Protein AF-A0A9E1S7Y6-F1 (afdb_monomer_lite)

Foldseek 3Di:
DPPPVVVVVVVLVVLVVLLVVLVVQLVVLVVVLVVCVVPQPQPPVPRDGCSVVSNVRSVVSVVVNVVSVVVSVVCVVPPDPPPVPVPDD

Secondary structure (DSSP, 8-state):
---HHHHHHHHHHHHHHHHHHHHHHHHHHHHHHHHHHHS--B-TTT--BTHHHHTHHHHHHHHHHHHHHHHHHHHHHS------TTS--

Structure (mmCIF, N/CA/C/O backbone):
data_AF-A0A9E1S7Y6-F1
#
_entry.id   AF-A0A9E1S7Y6-F1
#
loop_
_atom_site.group_PDB
_atom_site.id
_atom_site.type_symbol
_atom_site.label_atom_id
_atom_site.label_alt_id
_atom_site.label_comp_id
_atom_site.label_asym_id
_atom_site.label_entity_id
_atom_site.label_seq_id
_atom_site.pdbx_PDB_ins_code
_atom_site.Cartn_x
_atom_site.Cartn_y
_atom_site.Cartn_z
_atom_site.occupancy
_atom_site.B_iso_or_equiv
_atom_site.auth_seq_id
_atom_site.auth_comp_id
_atom_site.auth_asym_id
_atom_site.auth_atom_id
_atom_site.pdbx_PDB_model_num
ATOM 1 N N . LEU A 1 1 ? 26.467 5.174 -16.846 1.00 47.53 1 LEU A N 1
ATOM 2 C CA . LEU A 1 1 ? 25.128 5.415 -17.430 1.00 47.53 1 LEU A CA 1
ATOM 3 C C . LEU A 1 1 ? 24.551 4.068 -17.848 1.00 47.53 1 LEU A C 1
ATOM 5 O O . LEU A 1 1 ? 25.015 3.497 -18.824 1.00 47.53 1 LEU A O 1
ATOM 9 N N . LEU A 1 2 ? 23.653 3.495 -17.041 1.00 48.22 2 LEU A N 1
ATOM 10 C CA . LEU A 1 2 ? 23.013 2.212 -17.359 1.00 48.22 2 LEU A CA 1
ATOM 11 C C . LEU A 1 2 ? 22.155 2.361 -18.629 1.00 48.22 2 LEU A C 1
ATOM 13 O O . LEU A 1 2 ? 21.478 3.383 -18.767 1.00 48.22 2 LEU A O 1
ATOM 17 N N . PRO A 1 3 ? 22.163 1.375 -19.546 1.00 63.97 3 PRO A N 1
ATOM 18 C CA . PRO A 1 3 ? 21.388 1.444 -20.777 1.00 63.97 3 PRO A CA 1
ATOM 19 C C . PRO A 1 3 ? 19.887 1.614 -20.472 1.00 63.97 3 PRO A C 1
ATOM 21 O O . PRO A 1 3 ? 19.377 0.995 -19.531 1.00 63.97 3 PRO A O 1
ATOM 24 N N . PRO A 1 4 ? 19.154 2.414 -21.270 1.00 66.00 4 PRO A N 1
ATOM 25 C CA . PRO A 1 4 ? 17.777 2.831 -20.976 1.00 66.00 4 PRO A CA 1
ATOM 26 C C . PRO A 1 4 ? 16.804 1.655 -20.798 1.00 66.00 4 PRO A C 1
ATOM 28 O O . PRO A 1 4 ? 15.915 1.707 -19.952 1.00 66.00 4 PRO A O 1
ATOM 31 N N . LYS A 1 5 ? 17.030 0.545 -21.513 1.00 62.81 5 LYS A N 1
ATOM 32 C CA . LYS A 1 5 ? 16.235 -0.689 -21.382 1.00 62.81 5 LYS A CA 1
ATOM 33 C C . LYS A 1 5 ? 16.443 -1.399 -20.034 1.00 62.81 5 LYS A C 1
ATOM 35 O O . LYS A 1 5 ? 15.493 -1.928 -19.468 1.00 62.81 5 LYS A O 1
ATOM 40 N N . GLY A 1 6 ? 17.665 -1.371 -19.494 1.00 70.06 6 GLY A N 1
ATOM 41 C CA . GLY A 1 6 ? 17.994 -1.999 -18.208 1.00 70.06 6 GLY A CA 1
ATOM 42 C C . GLY A 1 6 ? 17.409 -1.241 -17.015 1.00 70.06 6 GLY A C 1
ATOM 43 O O . GLY A 1 6 ? 16.893 -1.855 -16.084 1.00 70.06 6 GLY A O 1
ATOM 44 N N . ARG A 1 7 ? 17.408 0.098 -17.070 1.00 68.25 7 ARG A N 1
ATOM 45 C CA . ARG A 1 7 ? 16.763 0.940 -16.048 1.00 68.25 7 ARG A CA 1
ATOM 46 C C . ARG A 1 7 ? 15.256 0.686 -15.986 1.00 68.25 7 ARG A C 1
ATOM 48 O O . ARG A 1 7 ? 14.700 0.609 -14.895 1.00 68.25 7 ARG A O 1
ATOM 55 N N . LEU A 1 8 ? 14.618 0.503 -17.143 1.00 66.88 8 LEU A N 1
ATOM 56 C CA . LEU A 1 8 ? 13.189 0.224 -17.209 1.00 66.88 8 LEU A CA 1
ATOM 57 C C . LEU A 1 8 ? 12.830 -1.129 -16.597 1.00 66.88 8 LEU A C 1
ATOM 59 O O . LEU A 1 8 ? 11.921 -1.187 -15.777 1.00 66.88 8 LEU A O 1
ATOM 63 N N . MET A 1 9 ? 13.582 -2.185 -16.932 1.00 73.75 9 MET A N 1
ATOM 64 C CA . MET A 1 9 ? 13.388 -3.511 -16.337 1.00 73.75 9 MET A CA 1
ATOM 65 C C . MET A 1 9 ? 13.510 -3.465 -14.812 1.00 73.75 9 MET A C 1
ATOM 67 O O . MET A 1 9 ? 12.681 -4.032 -14.103 1.00 73.75 9 MET A O 1
ATOM 71 N N 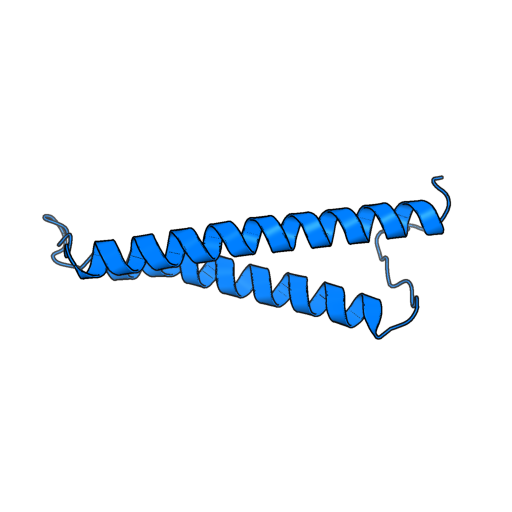. MET A 1 10 ? 14.512 -2.747 -14.301 1.00 75.62 10 MET A N 1
ATOM 72 C CA . MET A 1 10 ? 14.735 -2.615 -12.863 1.00 75.62 10 MET A CA 1
ATOM 73 C C . MET A 1 10 ? 13.593 -1.858 -12.172 1.00 75.62 10 MET A C 1
ATOM 75 O O . MET A 1 10 ? 13.151 -2.262 -11.100 1.00 75.62 10 MET A O 1
ATOM 79 N N . LEU A 1 11 ? 13.072 -0.807 -12.811 1.00 74.12 11 LEU A N 1
ATOM 80 C CA . LEU A 1 11 ? 11.914 -0.057 -12.327 1.00 74.12 11 LEU A CA 1
ATOM 81 C C . LEU A 1 11 ? 10.635 -0.907 -12.332 1.00 74.12 11 LEU A C 1
ATOM 83 O O . LEU A 1 11 ? 9.936 -0.947 -11.326 1.00 74.12 11 LEU A O 1
ATOM 87 N N . THR A 1 12 ? 10.356 -1.644 -13.411 1.00 74.69 12 THR A N 1
ATOM 88 C CA . THR A 1 12 ? 9.188 -2.539 -13.472 1.00 74.69 12 THR A CA 1
ATOM 89 C C . THR A 1 12 ? 9.274 -3.677 -12.458 1.00 74.69 12 THR A C 1
ATOM 91 O O . THR A 1 12 ? 8.263 -4.041 -11.861 1.00 74.69 12 THR A O 1
ATOM 94 N N . LEU A 1 13 ? 10.474 -4.221 -12.223 1.00 81.50 13 LEU A N 1
ATOM 95 C CA . LEU A 1 13 ? 10.689 -5.239 -11.195 1.00 81.50 13 LEU A CA 1
ATOM 96 C C . LEU A 1 13 ? 10.468 -4.664 -9.797 1.00 81.50 13 LEU A C 1
ATOM 98 O O . LEU A 1 13 ? 9.784 -5.297 -8.999 1.00 81.50 13 LEU A O 1
ATOM 102 N N . ALA A 1 14 ? 10.988 -3.465 -9.518 1.00 80.56 14 ALA A N 1
ATOM 103 C CA . ALA A 1 14 ? 10.779 -2.782 -8.245 1.00 80.56 14 ALA A CA 1
ATOM 104 C C . ALA A 1 14 ? 9.290 -2.496 -7.984 1.00 80.56 14 ALA A C 1
ATOM 106 O O . ALA A 1 14 ? 8.800 -2.797 -6.898 1.00 80.56 14 ALA A O 1
ATOM 107 N N . ASP A 1 15 ? 8.561 -2.000 -8.987 1.00 76.88 15 ASP A N 1
ATOM 108 C CA . ASP A 1 15 ? 7.121 -1.727 -8.886 1.00 76.88 15 ASP A CA 1
ATOM 109 C C . ASP A 1 15 ? 6.309 -3.021 -8.680 1.00 76.88 15 ASP A C 1
ATOM 111 O O . ASP A 1 15 ? 5.392 -3.064 -7.857 1.00 76.88 15 ASP A O 1
ATOM 115 N N . THR A 1 16 ? 6.685 -4.110 -9.363 1.00 81.31 16 THR A N 1
ATOM 116 C CA . THR A 1 16 ? 6.044 -5.429 -9.206 1.00 81.31 16 THR A CA 1
ATOM 117 C C . THR A 1 16 ? 6.271 -5.999 -7.804 1.00 81.31 16 THR A C 1
ATOM 119 O O . THR A 1 16 ? 5.329 -6.462 -7.159 1.00 81.31 16 THR A O 1
ATOM 122 N N . LEU A 1 17 ? 7.509 -5.931 -7.302 1.00 85.38 17 LEU A N 1
ATOM 123 C CA . LEU A 1 17 ? 7.860 -6.339 -5.937 1.00 85.38 17 LEU A CA 1
ATOM 124 C C . LEU A 1 17 ? 7.107 -5.506 -4.897 1.00 85.38 17 LEU A C 1
ATOM 126 O O . LEU A 1 17 ? 6.618 -6.044 -3.903 1.00 85.38 17 LEU A O 1
ATOM 130 N N . TRP A 1 18 ? 6.971 -4.205 -5.146 1.00 80.19 18 TRP A N 1
ATOM 131 C CA . TRP A 1 18 ? 6.241 -3.297 -4.272 1.00 80.19 18 TRP A CA 1
ATOM 132 C C . TRP A 1 18 ? 4.745 -3.617 -4.216 1.00 80.19 18 TRP A C 1
ATOM 134 O O . TRP A 1 18 ? 4.164 -3.633 -3.129 1.00 80.19 18 TRP A O 1
ATOM 144 N N . LEU A 1 19 ? 4.118 -3.905 -5.359 1.00 80.31 19 LEU A N 1
ATOM 145 C CA . LEU A 1 19 ? 2.716 -4.329 -5.418 1.00 80.31 19 LEU A CA 1
ATOM 146 C C . LEU A 1 19 ? 2.497 -5.672 -4.717 1.00 80.31 19 LEU A C 1
ATOM 148 O O . LEU A 1 19 ? 1.534 -5.808 -3.963 1.00 80.31 19 LEU A O 1
ATOM 152 N N . ALA A 1 20 ? 3.404 -6.634 -4.906 1.00 84.19 20 ALA A N 1
ATOM 153 C CA . ALA A 1 20 ? 3.341 -7.924 -4.223 1.00 84.19 20 ALA A CA 1
ATOM 154 C C . ALA A 1 20 ? 3.431 -7.761 -2.697 1.00 84.19 20 ALA A C 1
ATOM 156 O O . ALA A 1 20 ? 2.609 -8.313 -1.965 1.00 84.19 20 ALA A O 1
ATOM 157 N N . PHE A 1 21 ? 4.374 -6.948 -2.214 1.00 82.38 21 PHE A N 1
ATOM 158 C CA . PHE A 1 21 ? 4.491 -6.629 -0.791 1.00 82.38 21 PHE A CA 1
ATOM 159 C C . PHE A 1 21 ? 3.219 -5.962 -0.252 1.00 82.38 21 PHE A C 1
ATOM 161 O O . PHE A 1 21 ? 2.683 -6.369 0.778 1.00 82.38 21 PHE A O 1
ATOM 168 N N . ASN A 1 22 ? 2.693 -4.974 -0.974 1.00 81.81 22 ASN A N 1
ATOM 169 C CA . ASN A 1 22 ? 1.475 -4.279 -0.580 1.00 81.81 22 ASN A CA 1
ATOM 170 C C . ASN A 1 22 ? 0.256 -5.208 -0.499 1.00 81.81 22 ASN A C 1
ATOM 172 O O . ASN A 1 22 ? -0.525 -5.093 0.443 1.00 81.81 22 ASN A O 1
ATOM 176 N N . ALA A 1 23 ? 0.109 -6.152 -1.431 1.00 81.31 23 ALA A N 1
ATOM 177 C CA . ALA A 1 23 ? -0.976 -7.130 -1.399 1.00 81.31 23 ALA A CA 1
ATOM 178 C C . ALA A 1 23 ? -0.930 -7.997 -0.127 1.00 81.31 23 ALA A C 1
ATOM 180 O O . ALA A 1 23 ? -1.963 -8.214 0.509 1.00 81.31 23 ALA A O 1
ATOM 181 N N . VAL A 1 24 ? 0.267 -8.427 0.291 1.00 85.69 24 VAL A N 1
ATOM 182 C CA . VAL A 1 24 ? 0.463 -9.175 1.547 1.00 85.69 24 VAL A CA 1
ATOM 183 C C . VAL A 1 24 ? 0.095 -8.321 2.762 1.00 85.69 24 VAL A C 1
ATOM 185 O O . VAL A 1 24 ? -0.577 -8.804 3.676 1.00 85.69 24 VAL A O 1
ATOM 188 N N . VAL A 1 25 ? 0.486 -7.044 2.773 1.00 80.56 25 VAL A N 1
ATOM 189 C CA . VAL A 1 25 ? 0.166 -6.132 3.882 1.00 80.56 25 VAL A CA 1
ATOM 190 C C . VAL A 1 25 ? -1.330 -5.830 3.954 1.00 80.56 25 VAL A C 1
ATOM 192 O O . VAL A 1 25 ? -1.879 -5.805 5.052 1.00 80.56 25 VAL A O 1
ATOM 195 N N . ILE A 1 26 ? -2.015 -5.657 2.821 1.00 81.50 26 ILE A N 1
ATOM 196 C CA . ILE A 1 26 ? -3.475 -5.486 2.791 1.00 81.50 26 ILE A CA 1
ATOM 197 C C . ILE A 1 26 ? -4.168 -6.737 3.334 1.00 81.50 26 ILE A C 1
ATOM 199 O O . ILE A 1 26 ? -5.081 -6.613 4.146 1.00 81.50 26 ILE A O 1
ATOM 203 N N . TRP A 1 27 ? -3.719 -7.931 2.935 1.00 81.56 27 TRP A N 1
ATOM 204 C CA . TRP A 1 27 ? -4.274 -9.191 3.430 1.00 81.56 27 TRP A CA 1
ATOM 205 C C . TRP A 1 27 ? -4.149 -9.311 4.954 1.00 81.56 27 TRP A C 1
ATOM 207 O O . TRP A 1 27 ? -5.132 -9.568 5.652 1.00 81.56 27 TRP A O 1
ATOM 217 N N . HIS A 1 28 ? -2.951 -9.060 5.487 1.00 81.81 28 HIS A N 1
ATOM 218 C CA . HIS A 1 28 ? -2.724 -9.061 6.932 1.00 81.81 28 HIS A CA 1
ATOM 219 C C . HIS A 1 28 ? -3.481 -7.940 7.649 1.00 81.81 28 HIS A C 1
ATOM 221 O O . HIS A 1 28 ? -4.029 -8.171 8.724 1.00 81.81 28 HIS A O 1
ATOM 227 N N . GLY A 1 29 ? -3.542 -6.746 7.058 1.00 78.38 29 GLY A N 1
ATOM 228 C CA . GLY A 1 29 ? -4.273 -5.602 7.595 1.00 78.38 29 GLY A CA 1
ATOM 229 C C . GLY A 1 29 ? -5.774 -5.866 7.684 1.00 78.38 29 GLY A C 1
ATOM 230 O O . GLY A 1 29 ? -6.383 -5.548 8.699 1.00 78.38 29 GLY A O 1
ATOM 231 N N . TYR A 1 30 ? -6.353 -6.521 6.675 1.00 78.38 30 TYR A N 1
ATOM 232 C CA . TYR A 1 30 ? -7.750 -6.949 6.689 1.00 78.38 30 TYR A CA 1
ATOM 233 C C . TYR A 1 30 ? -8.020 -7.951 7.817 1.00 78.38 30 TYR A C 1
ATOM 235 O O . TYR A 1 30 ? -8.916 -7.728 8.631 1.00 78.38 30 TYR A O 1
ATOM 243 N N . HIS A 1 31 ? -7.208 -9.009 7.918 1.00 78.50 31 HIS A N 1
ATOM 244 C CA . HIS A 1 31 ? -7.326 -9.986 9.005 1.00 78.50 31 HIS A CA 1
ATOM 245 C C . HIS A 1 31 ? -7.194 -9.334 10.384 1.00 78.50 31 HIS A C 1
ATOM 247 O O . HIS A 1 31 ? -7.982 -9.621 11.281 1.00 78.50 31 HIS A O 1
ATOM 253 N N . PHE A 1 32 ? -6.237 -8.420 10.541 1.00 73.88 32 PHE A N 1
ATOM 254 C CA . PHE A 1 32 ? -6.018 -7.696 11.785 1.00 73.88 32 PHE A CA 1
ATOM 255 C C . PHE A 1 32 ? -7.224 -6.824 12.166 1.00 73.88 32 PHE A C 1
ATOM 257 O O . PHE A 1 32 ? -7.679 -6.866 13.307 1.00 73.88 32 PHE A O 1
ATOM 264 N N . THR A 1 33 ? -7.797 -6.089 11.211 1.00 70.75 33 THR A N 1
ATOM 265 C CA . THR A 1 33 ? -9.013 -5.296 11.432 1.00 70.75 33 THR A CA 1
ATOM 266 C C . THR A 1 33 ? -10.200 -6.155 11.846 1.00 70.75 33 THR A C 1
ATOM 268 O O . THR A 1 33 ? -10.917 -5.779 12.773 1.00 70.75 33 THR A O 1
ATOM 271 N N . VAL A 1 34 ? -10.397 -7.306 11.199 1.00 71.31 34 VAL A N 1
ATOM 272 C CA . VAL A 1 34 ? -11.473 -8.245 11.5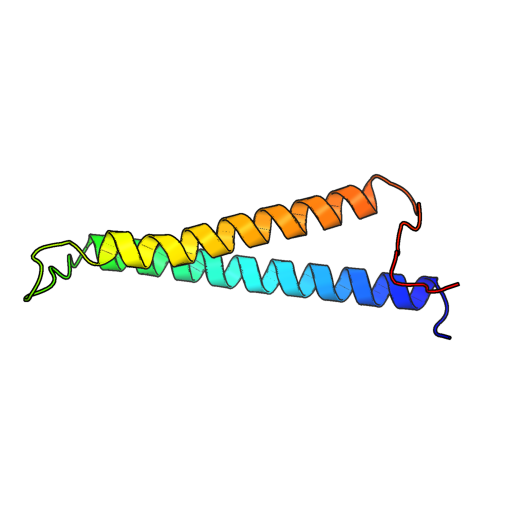49 1.00 71.31 34 VAL A CA 1
ATOM 273 C C . VAL A 1 34 ? -11.287 -8.773 12.975 1.00 71.31 34 VAL A C 1
ATOM 275 O O . VAL A 1 34 ? -12.231 -8.727 13.761 1.00 71.31 34 VAL A O 1
ATOM 278 N N . SER A 1 35 ? -10.069 -9.172 13.356 1.00 69.69 35 SER A N 1
ATOM 279 C CA . SER A 1 35 ? -9.784 -9.632 14.723 1.00 69.69 35 SER A CA 1
ATOM 280 C C . SER A 1 35 ? -9.961 -8.535 15.782 1.00 69.69 35 SER A C 1
ATOM 282 O O . SER A 1 35 ? -10.404 -8.827 16.891 1.00 69.69 35 SER A O 1
ATOM 284 N N . MET A 1 36 ? -9.669 -7.267 15.464 1.00 63.44 36 MET A N 1
ATOM 285 C CA . MET A 1 36 ? -9.948 -6.157 16.388 1.00 63.44 36 MET A CA 1
ATOM 286 C C . MET A 1 36 ? -11.444 -5.828 16.496 1.00 63.44 36 MET A C 1
ATOM 288 O O . MET A 1 36 ? -11.881 -5.296 17.514 1.00 63.44 36 MET A O 1
ATOM 292 N N . PHE A 1 37 ? -12.237 -6.134 15.466 1.00 65.06 37 PHE A N 1
ATOM 293 C CA . PHE A 1 37 ? -13.695 -6.005 15.521 1.00 65.06 37 PHE A CA 1
ATOM 294 C C . PHE A 1 37 ? -14.330 -7.058 16.440 1.00 65.06 37 PHE A C 1
ATOM 296 O O . PHE A 1 37 ? -15.315 -6.765 17.114 1.00 65.06 37 PHE A O 1
ATOM 303 N N . GLU A 1 38 ? -13.754 -8.262 16.481 1.00 63.12 38 GLU A N 1
ATOM 304 C CA . GLU A 1 38 ? -14.204 -9.373 17.327 1.00 63.12 38 GLU A CA 1
ATOM 305 C C . GLU A 1 38 ? -13.826 -9.176 18.809 1.00 63.12 38 GLU A C 1
ATOM 307 O O . GLU A 1 38 ? -14.614 -9.503 19.696 1.00 63.12 38 GLU A O 1
ATOM 312 N N . PHE A 1 39 ? -12.674 -8.549 19.087 1.00 59.97 39 P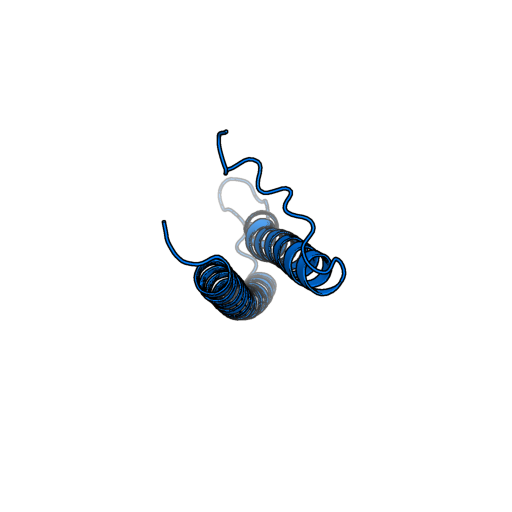HE A N 1
ATOM 313 C CA . PHE A 1 39 ? -12.245 -8.155 20.434 1.00 59.97 39 PHE A CA 1
ATOM 314 C C . PHE A 1 39 ? -12.113 -6.628 20.546 1.00 59.97 39 PHE A C 1
ATOM 316 O O . PHE A 1 39 ? -11.011 -6.094 20.378 1.00 59.97 39 PHE A O 1
ATOM 323 N N . PRO A 1 40 ? -13.203 -5.896 20.847 1.00 57.94 40 PRO A N 1
ATOM 324 C CA . PRO A 1 40 ? -13.142 -4.449 20.999 1.00 57.94 40 PRO A CA 1
ATOM 325 C C . PRO A 1 40 ? -12.278 -4.080 22.212 1.00 57.94 40 PRO A C 1
ATOM 327 O O . PRO A 1 40 ? -12.720 -4.114 23.360 1.00 57.94 40 PRO A O 1
ATOM 330 N N . TYR A 1 41 ? -11.027 -3.696 21.952 1.00 56.75 41 TYR A N 1
ATOM 331 C CA . TYR A 1 41 ? -10.151 -3.088 22.948 1.00 56.75 41 TYR A CA 1
ATOM 332 C C . TYR A 1 41 ? -10.620 -1.652 23.201 1.00 56.75 41 TYR A C 1
ATOM 334 O O . TYR A 1 41 ? -10.258 -0.703 22.499 1.00 56.75 41 TYR A O 1
ATOM 342 N N . ILE A 1 42 ? -11.474 -1.501 24.211 1.00 57.84 42 ILE A N 1
ATOM 343 C CA . ILE A 1 42 ? -11.891 -0.199 24.727 1.00 57.84 42 ILE A CA 1
ATOM 344 C C . ILE A 1 42 ? -10.712 0.370 25.525 1.00 57.84 42 ILE A C 1
ATOM 346 O O . ILE A 1 42 ? -10.236 -0.263 26.470 1.00 57.84 42 ILE A O 1
ATOM 350 N N . SER A 1 43 ? -10.216 1.553 25.144 1.00 52.84 43 SER A N 1
ATOM 351 C CA . SER A 1 43 ? -9.190 2.256 25.925 1.00 52.84 43 SER A CA 1
ATOM 352 C C . SER A 1 43 ? -9.686 2.473 27.360 1.00 52.84 43 SER A C 1
ATOM 354 O O . SER A 1 43 ? -10.714 3.122 27.560 1.00 52.84 43 SER A O 1
ATOM 356 N N . GLN A 1 44 ? -8.948 1.973 28.359 1.00 50.69 44 GLN A N 1
ATOM 357 C CA . GLN A 1 44 ? -9.313 2.116 29.777 1.00 50.69 44 GLN A CA 1
ATOM 358 C C . GLN A 1 44 ? -9.208 3.561 30.295 1.00 50.69 44 GLN A C 1
ATOM 360 O O . GLN A 1 44 ? -9.749 3.872 31.351 1.00 50.69 44 GLN A O 1
ATOM 365 N N . THR A 1 45 ? -8.555 4.458 29.549 1.00 55.22 45 THR A N 1
ATOM 366 C CA . THR A 1 45 ? -8.370 5.874 29.906 1.00 55.22 45 THR A CA 1
ATOM 367 C C . THR A 1 45 ? -9.233 6.842 29.096 1.00 55.22 45 THR A C 1
ATOM 369 O O . THR A 1 45 ? -9.438 7.968 29.539 1.00 55.22 45 THR A O 1
ATOM 372 N N . THR A 1 46 ? -9.748 6.450 27.924 1.00 56.28 46 THR A N 1
ATOM 373 C CA . THR A 1 46 ? -10.491 7.363 27.023 1.00 56.28 46 THR A CA 1
ATOM 374 C C . THR A 1 46 ? -11.874 6.840 26.621 1.00 56.28 46 THR A C 1
ATOM 376 O O . THR A 1 46 ? -12.678 7.608 26.106 1.00 56.28 46 THR A O 1
ATOM 379 N N . GLY A 1 47 ? -12.176 5.550 26.813 1.00 59.59 47 GLY A N 1
ATOM 380 C CA . GLY A 1 47 ? -13.463 4.945 26.431 1.00 59.59 47 GLY A CA 1
ATOM 381 C C . GLY A 1 47 ? -13.700 4.817 24.917 1.00 59.59 47 GLY A C 1
ATOM 382 O O . GLY A 1 47 ? -14.729 4.300 24.493 1.00 59.59 47 GLY A O 1
ATOM 383 N N . ILE A 1 48 ? -12.753 5.266 24.090 1.00 62.00 48 ILE A N 1
ATOM 384 C CA . ILE A 1 48 ? -12.821 5.186 22.628 1.00 62.00 48 ILE A CA 1
ATOM 385 C C . ILE A 1 48 ? -12.287 3.821 22.184 1.00 62.00 48 ILE A C 1
ATOM 387 O O . ILE A 1 48 ? -11.283 3.325 22.703 1.00 62.00 48 ILE A O 1
ATOM 391 N N . ASN A 1 49 ? -12.966 3.213 21.213 1.00 65.00 49 ASN A N 1
ATOM 392 C CA . ASN A 1 49 ? -12.557 1.949 20.618 1.00 65.00 49 ASN A CA 1
ATOM 393 C C . ASN A 1 49 ? -11.305 2.150 19.738 1.00 65.00 49 ASN A C 1
ATOM 395 O O . ASN A 1 49 ? -11.360 2.859 18.728 1.00 65.00 49 ASN A O 1
ATOM 399 N N . LEU A 1 50 ? -10.188 1.514 20.112 1.00 69.75 50 LEU A N 1
ATOM 400 C CA . LEU A 1 50 ? -8.896 1.588 19.409 1.00 69.75 50 LEU A CA 1
ATOM 401 C C . LEU A 1 50 ? -8.954 1.053 17.969 1.00 69.75 50 LEU A C 1
ATOM 403 O O . LEU A 1 50 ? -8.114 1.425 17.148 1.00 69.75 50 LEU A O 1
ATOM 407 N N . VAL A 1 51 ? -9.983 0.263 17.639 1.00 67.19 51 VAL A N 1
ATOM 408 C CA . VAL A 1 51 ? -10.270 -0.220 16.279 1.00 67.19 51 VAL A CA 1
ATOM 409 C C . VAL A 1 51 ? -10.234 0.915 15.256 1.00 67.19 51 VAL A C 1
ATOM 411 O O . VAL A 1 51 ? -9.636 0.757 14.196 1.00 67.19 51 VAL A O 1
ATOM 414 N N . TRP A 1 52 ? -10.812 2.080 15.567 1.00 69.31 52 TRP A N 1
ATOM 415 C CA . TRP A 1 52 ? -10.868 3.210 14.629 1.00 69.31 52 TRP A CA 1
ATOM 416 C C . TRP A 1 52 ? -9.494 3.783 14.299 1.00 69.31 52 TRP A C 1
ATOM 418 O O . TRP A 1 52 ? -9.239 4.161 13.157 1.00 69.31 52 TRP A O 1
ATOM 428 N N . VAL A 1 53 ? -8.597 3.815 15.283 1.00 74.00 53 VAL A N 1
ATOM 429 C CA . VAL A 1 53 ? -7.221 4.270 15.075 1.00 74.00 53 VAL A CA 1
ATOM 430 C C . VAL A 1 53 ? -6.464 3.234 14.259 1.00 74.00 53 VAL A C 1
ATOM 432 O O . VAL A 1 53 ? -5.766 3.590 13.317 1.00 74.00 53 VAL A O 1
ATOM 435 N N . GLN A 1 54 ? -6.637 1.947 14.551 1.00 74.31 54 GLN A N 1
ATOM 436 C CA . GLN A 1 54 ? -5.903 0.906 13.841 1.00 74.31 54 GLN A CA 1
ATOM 437 C C . GLN A 1 54 ? -6.423 0.621 12.431 1.00 74.31 54 GLN A C 1
ATOM 439 O O . GLN A 1 54 ? -5.637 0.197 11.590 1.00 74.31 54 GLN A O 1
ATOM 444 N N . MET A 1 55 ? -7.677 0.962 12.126 1.00 75.75 55 MET A N 1
ATOM 445 C CA . MET A 1 55 ? -8.247 0.959 10.771 1.00 75.75 55 MET A CA 1
ATOM 446 C C . MET A 1 55 ? -7.550 1.931 9.807 1.00 75.75 55 MET A C 1
ATOM 448 O O . MET A 1 55 ? -7.587 1.714 8.594 1.00 75.75 55 MET A O 1
ATOM 452 N N . ILE A 1 56 ? -6.877 2.977 10.306 1.00 80.88 56 ILE A N 1
ATOM 453 C CA . ILE A 1 56 ? -6.146 3.912 9.437 1.00 80.88 56 ILE A CA 1
ATOM 454 C C . ILE A 1 56 ? -4.967 3.234 8.731 1.00 80.88 56 ILE A C 1
ATOM 456 O O . ILE A 1 56 ? -4.609 3.616 7.619 1.00 80.88 56 ILE A O 1
ATOM 460 N N . VAL A 1 57 ? -4.381 2.209 9.357 1.00 79.69 57 VAL A N 1
ATOM 461 C CA . VAL A 1 57 ? -3.217 1.486 8.838 1.00 79.69 57 VAL A CA 1
ATOM 462 C C . VAL A 1 57 ? -3.568 0.713 7.561 1.00 79.69 57 VAL A C 1
ATOM 464 O O . VAL A 1 57 ? -2.973 1.016 6.524 1.00 79.69 57 VAL A O 1
ATOM 467 N N . PRO A 1 58 ? -4.540 -0.223 7.553 1.00 76.50 58 PRO A N 1
ATOM 468 C CA . PRO A 1 58 ? -4.922 -0.920 6.330 1.00 76.50 58 PRO A CA 1
ATOM 469 C C . PRO A 1 58 ? -5.459 0.044 5.270 1.00 76.50 58 PRO A C 1
ATOM 471 O O . PRO A 1 58 ? -5.117 -0.109 4.101 1.00 76.50 58 PRO A O 1
ATOM 474 N N . LEU A 1 59 ? -6.211 1.084 5.654 1.00 81.62 59 LEU A N 1
ATOM 475 C CA . LEU A 1 59 ? -6.665 2.112 4.710 1.00 81.62 59 LEU A CA 1
ATOM 476 C C . LEU A 1 59 ? -5.493 2.842 4.038 1.00 81.62 59 LEU A C 1
ATOM 478 O O . LEU A 1 59 ? -5.496 3.015 2.819 1.00 81.62 59 LEU A O 1
ATOM 482 N N . GLY A 1 60 ? -4.468 3.225 4.799 1.00 83.19 60 GLY A N 1
ATOM 483 C CA . GLY A 1 60 ? -3.265 3.863 4.264 1.00 83.19 60 GLY A CA 1
ATOM 484 C C . GLY A 1 60 ? -2.522 2.973 3.264 1.00 83.19 60 GLY A C 1
ATOM 485 O O . GLY A 1 60 ? -2.128 3.443 2.193 1.00 83.19 60 GLY A O 1
ATOM 486 N N . PHE A 1 61 ? -2.394 1.677 3.563 1.00 77.12 61 PHE A N 1
ATOM 487 C CA . PHE A 1 61 ? -1.773 0.708 2.652 1.00 77.12 61 PHE A CA 1
ATOM 488 C C . PHE A 1 61 ? -2.593 0.474 1.378 1.00 77.12 61 PHE A C 1
ATOM 490 O O . PHE A 1 61 ? -2.021 0.358 0.291 1.00 77.12 61 PHE A O 1
ATOM 497 N N . VAL A 1 62 ? -3.924 0.488 1.472 1.00 81.62 62 VAL A N 1
ATOM 498 C CA . VAL A 1 62 ? -4.804 0.450 0.294 1.00 81.62 62 VAL A CA 1
ATOM 499 C C . VAL A 1 62 ? -4.594 1.689 -0.583 1.00 81.62 62 VAL A C 1
ATOM 501 O O . VAL A 1 62 ? -4.399 1.555 -1.792 1.00 81.62 62 VAL A O 1
ATOM 504 N N . PHE A 1 63 ? -4.550 2.891 0.000 1.00 84.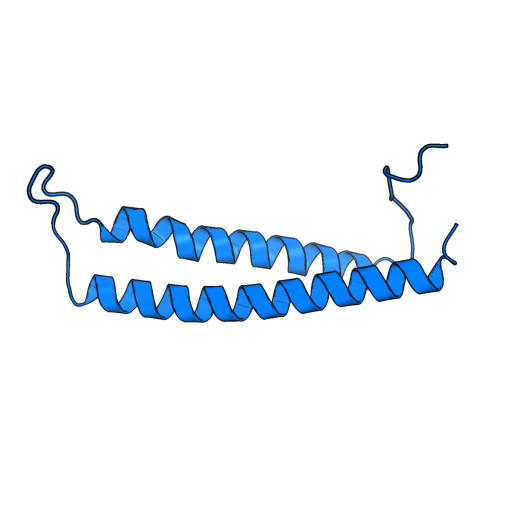62 63 PHE A N 1
ATOM 505 C CA . PHE A 1 63 ? -4.316 4.125 -0.762 1.00 84.62 63 PHE A CA 1
ATOM 506 C C . PHE A 1 63 ? -2.951 4.146 -1.462 1.00 84.62 63 PHE A C 1
ATOM 508 O O . PHE A 1 63 ? -2.863 4.519 -2.636 1.00 84.62 63 PHE A O 1
ATOM 515 N N . ILE A 1 64 ? -1.890 3.717 -0.774 1.00 80.75 64 ILE A N 1
ATOM 516 C CA . ILE A 1 64 ? -0.551 3.601 -1.370 1.00 80.75 64 ILE A CA 1
ATOM 517 C C . ILE A 1 64 ? -0.536 2.560 -2.497 1.00 80.75 64 ILE A C 1
ATOM 519 O O . ILE A 1 64 ? 0.053 2.819 -3.549 1.00 80.75 64 ILE A O 1
ATOM 523 N N . SER A 1 65 ? -1.226 1.430 -2.326 1.00 81.19 65 SER A N 1
ATOM 524 C CA . SER A 1 65 ? -1.334 0.395 -3.363 1.00 81.19 65 SER A CA 1
ATOM 525 C C . SER A 1 65 ? -1.995 0.910 -4.631 1.00 81.19 65 SER A C 1
ATOM 527 O O . SER A 1 65 ? -1.460 0.720 -5.722 1.00 81.19 65 SER A O 1
ATOM 529 N N . ILE A 1 66 ? -3.124 1.612 -4.494 1.00 81.94 66 ILE A N 1
ATOM 530 C CA . ILE A 1 66 ? -3.838 2.206 -5.631 1.00 81.94 66 ILE A CA 1
ATOM 531 C C . ILE A 1 66 ? -2.924 3.182 -6.374 1.00 81.94 66 ILE A C 1
ATOM 533 O O . ILE A 1 66 ? -2.858 3.149 -7.602 1.00 81.94 66 ILE A O 1
ATOM 537 N N . ARG A 1 67 ? -2.176 4.017 -5.644 1.00 83.06 67 ARG A N 1
ATOM 538 C CA . ARG A 1 67 ? -1.260 4.994 -6.245 1.00 83.06 67 ARG A CA 1
ATOM 539 C C . ARG A 1 67 ? -0.160 4.327 -7.071 1.00 83.06 67 ARG A C 1
ATOM 541 O O . ARG A 1 67 ? 0.108 4.771 -8.184 1.00 83.06 67 ARG A O 1
ATOM 548 N N . VAL A 1 68 ? 0.466 3.266 -6.563 1.00 79.06 68 VAL A N 1
ATOM 549 C CA . VAL A 1 68 ? 1.516 2.549 -7.311 1.00 79.06 68 VAL A CA 1
ATOM 550 C C . VAL A 1 68 ? 0.934 1.792 -8.500 1.00 79.06 68 VAL A C 1
ATOM 552 O O . VAL A 1 68 ? 1.511 1.815 -9.585 1.00 79.06 68 VAL A O 1
ATOM 555 N N . PHE A 1 69 ? -0.248 1.202 -8.340 1.00 79.88 69 PHE A N 1
ATOM 556 C CA . PHE A 1 69 ? -0.946 0.535 -9.434 1.00 79.88 69 PHE A CA 1
ATOM 557 C C . PHE A 1 69 ? -1.295 1.502 -10.577 1.00 79.88 69 PHE A C 1
ATOM 559 O O . PHE A 1 69 ? -1.071 1.187 -11.745 1.00 79.88 69 PHE A O 1
ATOM 566 N N . GLN A 1 70 ? -1.759 2.714 -10.252 1.00 78.06 70 GLN A N 1
ATOM 567 C CA . GLN A 1 70 ? -2.009 3.775 -11.234 1.00 78.06 70 GLN A CA 1
ATOM 568 C C . GLN A 1 70 ? -0.739 4.180 -11.988 1.00 78.06 70 GLN A C 1
ATOM 570 O O . GLN A 1 70 ? -0.781 4.318 -13.208 1.00 78.06 70 GLN A O 1
ATOM 575 N N . VAL A 1 71 ? 0.391 4.335 -11.290 1.00 78.19 71 VAL A N 1
ATOM 576 C CA . VAL A 1 71 ? 1.685 4.665 -11.916 1.00 78.19 71 VAL A CA 1
ATOM 577 C C . VAL A 1 71 ? 2.152 3.541 -12.841 1.00 78.19 71 VAL A C 1
ATOM 579 O O . VAL A 1 71 ? 2.626 3.814 -13.943 1.00 78.19 71 VAL A O 1
ATOM 582 N N . MET A 1 72 ? 1.971 2.282 -12.437 1.00 74.38 72 MET A N 1
ATOM 583 C CA . MET A 1 72 ? 2.324 1.129 -13.264 1.00 74.38 72 MET A CA 1
ATOM 584 C C . MET A 1 72 ? 1.474 1.059 -14.540 1.00 74.38 72 MET A C 1
ATOM 586 O O . MET A 1 72 ? 2.024 0.871 -15.623 1.00 74.38 72 MET A O 1
ATOM 590 N N . ILE A 1 73 ? 0.154 1.263 -14.431 1.00 75.25 73 ILE A N 1
ATOM 591 C CA . ILE A 1 73 ? -0.752 1.312 -15.590 1.00 75.25 73 ILE A CA 1
ATOM 592 C C . ILE A 1 73 ? -0.421 2.498 -16.495 1.00 75.25 73 ILE A C 1
ATOM 594 O O . ILE A 1 73 ? -0.367 2.329 -17.709 1.00 75.25 73 I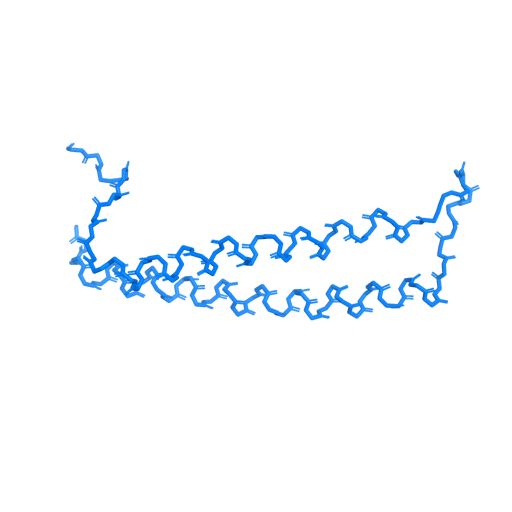LE A O 1
ATOM 598 N N . ALA A 1 74 ? -0.188 3.685 -15.930 1.00 75.75 74 ALA A N 1
ATOM 599 C CA . ALA A 1 74 ? 0.177 4.868 -16.704 1.00 75.75 74 ALA A CA 1
ATOM 600 C C . ALA A 1 74 ? 1.473 4.633 -17.491 1.00 75.75 74 ALA A C 1
ATOM 602 O O . ALA A 1 74 ? 1.509 4.914 -18.682 1.00 75.75 74 ALA A O 1
ATOM 603 N N . ARG A 1 75 ? 2.488 4.019 -16.868 1.00 70.25 75 ARG A N 1
ATOM 604 C CA . ARG A 1 75 ? 3.742 3.635 -17.535 1.00 70.25 75 ARG A CA 1
ATOM 605 C C . ARG A 1 75 ? 3.552 2.586 -18.638 1.00 70.25 75 ARG A C 1
ATOM 607 O O . ARG A 1 75 ? 4.339 2.561 -19.572 1.00 70.25 75 ARG A O 1
ATOM 614 N N . TRP A 1 76 ? 2.567 1.699 -18.513 1.00 67.81 76 TRP A N 1
ATOM 615 C CA . TRP A 1 76 ? 2.251 0.706 -19.547 1.00 67.81 76 TRP A CA 1
ATOM 616 C C . TRP A 1 76 ? 1.399 1.274 -20.688 1.00 67.81 76 TRP A C 1
ATOM 618 O O . TRP A 1 76 ? 1.443 0.739 -21.792 1.00 67.81 76 TRP A O 1
ATOM 628 N N . ARG A 1 77 ? 0.593 2.312 -20.425 1.00 71.44 77 ARG A N 1
ATOM 629 C CA . ARG A 1 77 ? -0.315 2.917 -21.412 1.00 71.44 77 ARG A CA 1
ATOM 630 C C . ARG A 1 77 ? 0.336 4.053 -22.199 1.00 71.44 77 ARG A C 1
ATOM 632 O O . ARG A 1 77 ? 0.072 4.167 -23.390 1.00 71.44 77 ARG A O 1
ATOM 639 N N . ASP A 1 78 ? 1.158 4.870 -21.544 1.00 64.56 78 ASP A N 1
ATOM 640 C CA . ASP A 1 78 ? 2.058 5.801 -22.220 1.00 64.56 78 ASP A CA 1
ATOM 641 C C . ASP A 1 78 ? 3.353 5.056 -22.532 1.00 64.56 78 ASP A C 1
ATOM 643 O O . ASP A 1 78 ? 4.227 4.896 -21.677 1.00 64.56 78 ASP A O 1
ATOM 647 N N . ASP A 1 79 ? 3.469 4.591 -23.772 1.00 58.03 79 ASP A N 1
ATOM 648 C CA . ASP A 1 79 ? 4.729 4.119 -24.331 1.00 58.03 79 ASP A CA 1
ATOM 649 C C . ASP A 1 79 ? 5.750 5.272 -24.243 1.00 58.03 79 ASP A C 1
ATOM 651 O O . ASP A 1 79 ? 5.739 6.212 -25.034 1.00 58.03 79 ASP A O 1
ATOM 655 N N . PHE A 1 80 ? 6.603 5.232 -23.216 1.00 60.16 80 PHE A N 1
ATOM 656 C CA . PHE A 1 80 ? 7.845 6.000 -23.116 1.00 60.16 80 PHE A CA 1
ATOM 657 C C . PHE A 1 80 ? 7.763 7.495 -23.479 1.00 60.16 80 PHE A C 1
ATOM 659 O O . PHE A 1 80 ? 8.529 7.984 -24.305 1.00 60.16 80 PHE A O 1
ATOM 666 N N . HIS A 1 81 ? 6.961 8.284 -22.765 1.00 51.94 81 HIS A N 1
ATOM 667 C CA . HIS A 1 81 ? 7.326 9.690 -22.578 1.00 51.94 81 HIS A CA 1
ATOM 668 C C . HIS A 1 81 ? 7.958 9.877 -21.203 1.00 51.94 81 HIS A C 1
ATOM 670 O O . HIS A 1 81 ? 7.308 9.987 -20.167 1.00 51.94 81 HIS A O 1
ATOM 676 N N . LEU A 1 82 ? 9.291 9.848 -21.237 1.00 58.16 82 LEU A N 1
ATOM 677 C CA . LEU A 1 82 ? 10.207 10.272 -20.190 1.00 58.16 82 LEU A CA 1
ATOM 678 C C . LEU A 1 82 ? 9.787 11.644 -19.638 1.00 58.16 82 LEU A C 1
ATOM 680 O O . LEU A 1 82 ? 10.262 12.676 -20.093 1.00 58.16 82 LEU A O 1
ATOM 684 N N . HIS A 1 83 ? 8.959 11.654 -18.600 1.00 51.19 83 HIS A N 1
ATOM 685 C CA . HIS A 1 83 ? 8.968 12.715 -17.595 1.00 51.19 83 HIS A CA 1
ATOM 686 C C . HIS A 1 83 ? 9.709 12.218 -16.351 1.00 51.19 83 HIS A C 1
ATOM 688 O O . HIS A 1 83 ? 9.260 12.340 -15.213 1.00 51.19 83 HIS A O 1
ATOM 694 N N . ASP A 1 84 ? 10.894 11.647 -16.575 1.00 53.97 84 ASP A N 1
ATOM 695 C CA . ASP A 1 84 ? 11.891 11.512 -15.525 1.00 53.97 84 ASP A CA 1
ATOM 696 C C . ASP A 1 84 ? 12.490 12.906 -15.276 1.00 53.97 84 ASP A C 1
ATOM 698 O O . ASP A 1 84 ? 13.573 13.222 -15.754 1.00 53.97 84 ASP A O 1
ATOM 702 N N . ALA A 1 85 ? 11.846 13.717 -14.431 1.00 54.72 85 ALA A N 1
ATOM 703 C CA . ALA A 1 85 ? 12.438 14.933 -13.843 1.00 54.72 85 ALA A CA 1
ATOM 704 C C . ALA A 1 85 ? 13.667 14.643 -12.936 1.00 54.72 85 ALA A C 1
ATOM 706 O O . ALA A 1 85 ? 14.107 15.486 -12.163 1.00 54.72 85 ALA A O 1
ATOM 707 N N . ARG A 1 86 ? 14.189 13.407 -12.980 1.00 56.34 86 ARG A N 1
ATOM 708 C CA . ARG A 1 86 ? 15.393 12.921 -12.290 1.00 56.34 86 ARG A CA 1
ATOM 709 C C . ARG A 1 86 ? 16.597 12.781 -13.222 1.00 56.34 86 ARG A C 1
ATOM 711 O O . ARG A 1 86 ? 17.674 12.425 -12.749 1.00 56.34 86 ARG A O 1
ATOM 718 N N . VAL A 1 87 ? 16.425 12.993 -14.524 1.00 52.62 87 VAL A N 1
ATOM 719 C CA . VAL A 1 87 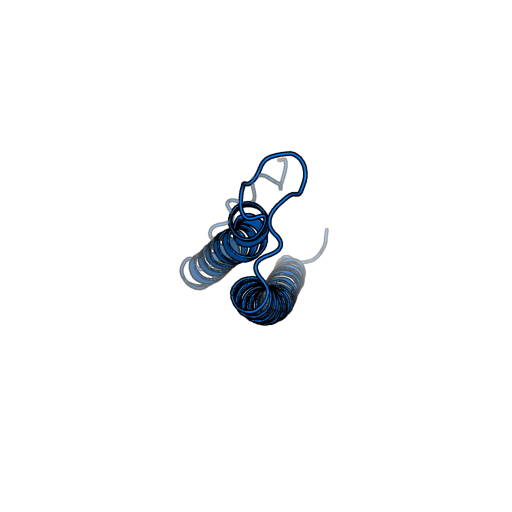? 17.553 13.260 -15.415 1.00 52.62 87 VAL A CA 1
ATOM 720 C C . VAL A 1 87 ? 17.752 14.767 -15.338 1.00 52.62 87 VAL A C 1
ATOM 722 O O . VAL A 1 87 ? 17.037 15.515 -15.988 1.00 52.62 87 VAL A O 1
ATOM 725 N N . GLY A 1 88 ? 18.617 15.204 -14.420 1.00 51.91 88 GLY A N 1
ATOM 726 C CA . GLY A 1 88 ? 19.179 16.544 -14.528 1.00 51.91 88 GLY A CA 1
ATOM 727 C C . GLY A 1 88 ? 19.910 16.628 -15.863 1.00 51.91 88 GLY A C 1
ATOM 728 O O . GLY A 1 88 ? 20.613 15.674 -16.213 1.00 51.91 88 GLY A O 1
ATOM 729 N N . ASP A 1 89 ? 19.642 17.708 -16.592 1.00 45.56 89 ASP A N 1
ATOM 730 C CA . ASP A 1 89 ? 20.303 18.058 -17.851 1.00 45.56 89 ASP A CA 1
ATOM 731 C C . ASP A 1 89 ? 21.837 18.031 -17.728 1.00 45.56 89 ASP A C 1
ATOM 733 O O . ASP A 1 89 ? 22.364 18.428 -16.657 1.00 45.56 89 ASP A O 1
#

Radius of gyration: 19.3 Å; chains: 1; bounding box: 39×28×54 Å

pLDDT: mean 70.31, std 10.91, range [45.56, 85.69]

Sequence (89 aa):
LLPPKGRLMMLTLADTLWLAFNAVVIWHGYHFTVSMFEFPYISQTTGINLVWVQMIVPLGFVFISIRVFQVMIARWRDDFHLHDARVGD